Protein AF-A0A948W280-F1 (afdb_monomer_lite)

pLDDT: mean 91.36, std 9.31, range [51.38, 97.56]

Sequence (63 aa):
MPRDRDRALEVKERNIGDAVAHNARVVAYLCPLCVLNLRKVSSAAGLDNYHIIELVERTLPAE

Secondary structure (DSSP, 8-state):
-GGGHHHHHHHHHHHHHHHHHTT-SEEEES-HHHHHHHHHHHHHTT-EEEEHHHHHHTTSPP-

Foldseek 3Di:
DVPCPVVVVVVLCVVLVVCVVVVHQEDEDQDPVCCVVNVVVNVVSNHHYYHPVRVVVVVDDDD

Radius of gyration: 13.56 Å; chains: 1; bounding box: 42×24×28 Å

Structure (mmCIF, N/CA/C/O backbone):
data_AF-A0A948W280-F1
#
_entry.id   AF-A0A948W280-F1
#
loop_
_atom_site.group_PDB
_atom_site.id
_atom_site.type_symbol
_atom_site.label_atom_id
_atom_site.label_alt_id
_atom_site.label_comp_id
_atom_site.label_asym_id
_atom_site.label_entity_id
_atom_site.label_seq_id
_atom_site.pdbx_PDB_ins_code
_atom_site.Cartn_x
_atom_site.Cartn_y
_atom_site.Cartn_z
_atom_site.occupancy
_atom_site.B_iso_or_equiv
_atom_site.auth_seq_id
_atom_site.auth_comp_id
_atom_site.auth_asym_id
_atom_site.auth_atom_id
_atom_site.pdbx_PDB_model_num
ATOM 1 N N . MET A 1 1 ? 21.226 10.033 -6.229 1.00 51.38 1 MET A N 1
ATOM 2 C CA . MET A 1 1 ? 22.120 9.374 -7.207 1.00 51.38 1 MET A CA 1
ATOM 3 C C . MET A 1 1 ? 21.264 8.554 -8.167 1.00 51.38 1 MET A C 1
ATOM 5 O O . MET A 1 1 ? 20.378 7.865 -7.683 1.00 51.38 1 MET A O 1
ATOM 9 N N . PRO A 1 2 ? 21.517 8.585 -9.485 1.00 58.25 2 PRO A N 1
ATOM 10 C CA . PRO A 1 2 ? 20.834 7.739 -10.478 1.00 58.25 2 PRO A CA 1
ATOM 11 C C . PRO A 1 2 ? 20.987 6.220 -10.247 1.00 58.25 2 PRO A C 1
ATOM 13 O O . PRO A 1 2 ? 20.285 5.438 -10.872 1.00 58.25 2 PRO A O 1
ATOM 16 N N . ARG A 1 3 ? 21.901 5.812 -9.353 1.00 58.75 3 ARG A N 1
ATOM 17 C CA . ARG A 1 3 ? 22.368 4.432 -9.155 1.00 58.75 3 ARG A CA 1
ATOM 18 C C . ARG A 1 3 ? 21.378 3.450 -8.522 1.00 58.75 3 ARG A C 1
ATOM 20 O O . ARG A 1 3 ? 21.600 2.260 -8.662 1.00 58.75 3 ARG A O 1
ATOM 27 N N . ASP A 1 4 ? 20.296 3.907 -7.894 1.00 79.56 4 ASP A N 1
ATOM 28 C CA . ASP A 1 4 ? 19.352 3.004 -7.206 1.00 79.56 4 ASP A CA 1
ATOM 29 C C . ASP A 1 4 ? 17.952 2.989 -7.826 1.00 79.56 4 ASP A C 1
ATOM 31 O O . ASP A 1 4 ? 17.015 2.463 -7.228 1.00 79.56 4 ASP A O 1
ATOM 35 N N . ARG A 1 5 ? 17.773 3.576 -9.017 1.00 83.50 5 ARG A N 1
ATOM 36 C CA . ARG A 1 5 ? 16.454 3.624 -9.662 1.00 83.50 5 ARG A CA 1
ATOM 37 C C . ARG A 1 5 ? 15.946 2.2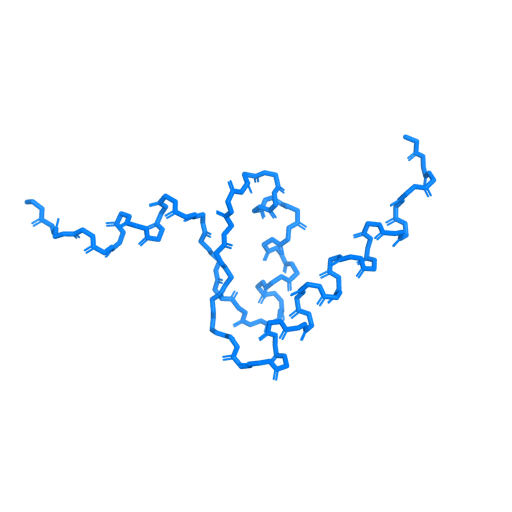26 -10.010 1.00 83.50 5 ARG A C 1
ATOM 39 O O . ARG A 1 5 ? 14.788 1.937 -9.728 1.00 83.50 5 ARG A O 1
ATOM 46 N N . ASP A 1 6 ? 16.806 1.377 -10.560 1.00 88.62 6 ASP A N 1
ATOM 47 C CA . ASP A 1 6 ? 16.431 0.023 -10.983 1.00 88.62 6 ASP A CA 1
ATOM 48 C C . ASP A 1 6 ? 16.126 -0.857 -9.771 1.00 88.62 6 ASP A C 1
ATOM 50 O O . ASP A 1 6 ? 15.062 -1.462 -9.690 1.00 88.62 6 ASP A O 1
ATOM 54 N N . ARG A 1 7 ? 16.974 -0.786 -8.738 1.00 89.19 7 ARG A N 1
ATOM 55 C CA . ARG A 1 7 ? 16.715 -1.432 -7.445 1.00 89.19 7 ARG A CA 1
ATOM 56 C C . ARG A 1 7 ? 15.408 -0.951 -6.812 1.00 89.19 7 ARG A C 1
ATOM 58 O O . ARG A 1 7 ? 14.664 -1.739 -6.235 1.00 89.19 7 ARG A O 1
ATOM 65 N N . ALA A 1 8 ? 15.116 0.346 -6.895 1.00 87.81 8 ALA A N 1
ATOM 66 C CA . ALA A 1 8 ? 13.862 0.886 -6.390 1.00 87.81 8 ALA A CA 1
ATOM 67 C C . ALA A 1 8 ? 12.656 0.371 -7.187 1.00 87.81 8 ALA A C 1
ATOM 69 O O . ALA A 1 8 ? 11.602 0.184 -6.590 1.00 87.81 8 ALA A O 1
ATOM 70 N N . LEU A 1 9 ? 12.783 0.140 -8.497 1.00 89.12 9 LEU A N 1
ATOM 71 C CA . LEU A 1 9 ? 11.726 -0.466 -9.311 1.00 89.12 9 LEU A CA 1
ATOM 72 C C . LEU A 1 9 ? 11.512 -1.938 -8.944 1.00 89.12 9 LEU A C 1
ATOM 74 O O . LEU A 1 9 ? 10.382 -2.298 -8.621 1.00 89.12 9 LEU A O 1
ATOM 78 N N . GLU A 1 10 ? 12.579 -2.736 -8.854 1.00 91.81 10 GLU A N 1
ATOM 79 C CA . GLU A 1 10 ? 12.498 -4.146 -8.438 1.00 91.81 10 GLU A CA 1
ATOM 80 C C . GLU A 1 10 ? 11.816 -4.308 -7.075 1.00 91.81 10 GLU A C 1
ATOM 82 O O . GLU A 1 10 ? 10.9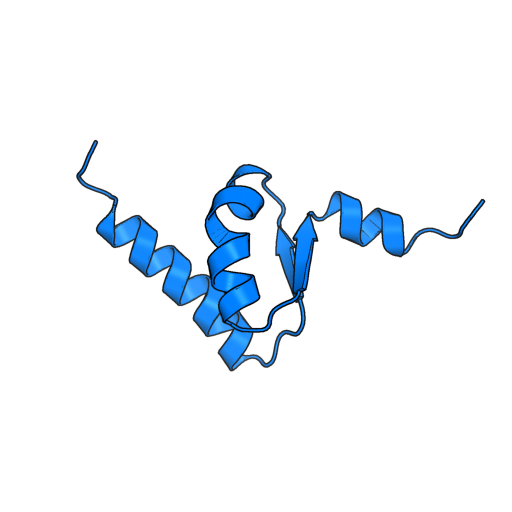44 -5.157 -6.894 1.00 91.81 10 GLU A O 1
ATOM 87 N N . VAL A 1 11 ? 12.172 -3.467 -6.098 1.00 89.69 11 VAL A N 1
ATOM 88 C CA . VAL A 1 11 ? 11.552 -3.519 -4.766 1.00 89.69 11 VAL A CA 1
ATOM 89 C C . VAL A 1 11 ? 10.055 -3.208 -4.834 1.00 89.69 11 VAL A C 1
ATOM 91 O O . VAL A 1 11 ? 9.274 -3.843 -4.124 1.00 89.69 11 VAL A O 1
ATOM 94 N N . LYS A 1 12 ? 9.632 -2.256 -5.676 1.00 91.00 12 LYS A N 1
ATOM 95 C CA . LYS A 1 12 ? 8.205 -1.945 -5.850 1.00 91.00 12 LYS A CA 1
ATOM 96 C C . LYS A 1 12 ? 7.457 -3.123 -6.457 1.00 91.00 12 LYS A C 1
ATOM 98 O O . LYS A 1 12 ? 6.415 -3.501 -5.930 1.00 91.00 12 LYS A O 1
ATOM 103 N N . GLU A 1 13 ? 7.988 -3.685 -7.537 1.00 92.19 13 GLU A N 1
ATOM 104 C CA . GLU A 1 13 ? 7.376 -4.813 -8.238 1.00 92.19 13 GLU A CA 1
ATOM 105 C C . GLU A 1 13 ? 7.254 -6.023 -7.322 1.00 92.19 13 GLU A C 1
ATOM 107 O O . GLU A 1 13 ? 6.171 -6.591 -7.219 1.00 92.19 13 GLU A O 1
ATOM 112 N N . ARG A 1 14 ? 8.309 -6.351 -6.567 1.00 93.00 14 ARG A N 1
ATOM 113 C CA . ARG A 1 14 ? 8.272 -7.446 -5.595 1.00 93.00 14 ARG A CA 1
ATOM 114 C C . ARG A 1 14 ? 7.202 -7.232 -4.527 1.00 93.00 14 ARG A C 1
ATOM 116 O O . ARG A 1 14 ? 6.444 -8.150 -4.244 1.00 93.00 14 ARG A O 1
ATOM 123 N N . ASN A 1 15 ? 7.126 -6.037 -3.940 1.00 90.06 15 ASN A N 1
ATOM 124 C CA . ASN A 1 15 ? 6.175 -5.766 -2.859 1.00 90.06 15 ASN A CA 1
ATOM 125 C C . ASN A 1 15 ? 4.713 -5.844 -3.331 1.00 90.06 15 ASN A C 1
ATOM 127 O O . ASN A 1 15 ? 3.859 -6.316 -2.587 1.00 90.06 15 ASN A O 1
ATOM 131 N N . ILE A 1 16 ? 4.413 -5.374 -4.547 1.00 94.56 16 ILE A N 1
ATOM 132 C CA . ILE A 1 16 ? 3.055 -5.460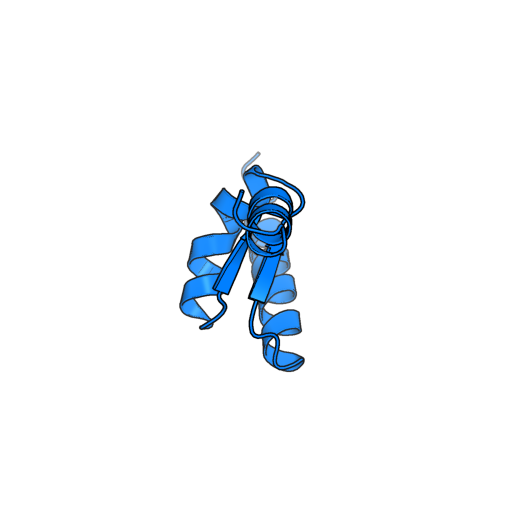 -5.106 1.00 94.56 16 ILE A CA 1
ATOM 133 C C . ILE A 1 16 ? 2.759 -6.877 -5.608 1.00 94.56 16 ILE A C 1
ATOM 135 O O . ILE A 1 16 ? 1.669 -7.388 -5.372 1.00 94.56 16 ILE A O 1
ATOM 139 N N . GLY A 1 17 ? 3.728 -7.530 -6.252 1.00 95.94 17 GLY A N 1
ATOM 140 C CA . GLY A 1 17 ? 3.592 -8.899 -6.744 1.00 95.94 17 GLY A CA 1
ATOM 141 C C . GLY A 1 17 ? 3.304 -9.897 -5.626 1.00 95.94 17 GLY A C 1
ATOM 142 O O . GLY A 1 17 ? 2.431 -10.742 -5.788 1.00 95.94 17 GLY A O 1
ATOM 143 N N . ASP A 1 18 ? 3.964 -9.752 -4.476 1.00 95.94 18 ASP A N 1
ATOM 144 C CA . ASP A 1 18 ? 3.704 -10.561 -3.281 1.00 95.94 18 ASP A CA 1
ATOM 145 C C . ASP A 1 18 ? 2.260 -10.385 -2.778 1.00 95.94 18 ASP A C 1
ATOM 147 O O . ASP A 1 18 ? 1.534 -11.361 -2.591 1.00 95.94 18 ASP A O 1
ATOM 151 N N . ALA A 1 19 ? 1.789 -9.136 -2.673 1.00 95.81 19 ALA A N 1
ATOM 152 C CA . ALA A 1 19 ? 0.413 -8.845 -2.274 1.00 95.81 19 ALA A CA 1
ATOM 153 C C . ALA A 1 19 ? -0.614 -9.495 -3.221 1.00 95.81 19 ALA A C 1
ATOM 155 O O . ALA A 1 19 ? -1.574 -10.118 -2.763 1.00 95.81 19 ALA A O 1
ATOM 156 N N . VAL A 1 20 ? -0.393 -9.403 -4.537 1.00 96.44 20 VAL A N 1
ATOM 157 C CA . VAL A 1 20 ? -1.262 -10.030 -5.546 1.00 96.44 20 VAL A CA 1
ATOM 158 C C . VAL A 1 20 ? -1.215 -11.557 -5.452 1.00 96.44 20 VAL A C 1
ATOM 160 O O . VAL A 1 20 ? -2.266 -12.196 -5.456 1.00 96.44 20 VAL A O 1
ATOM 163 N N . ALA A 1 21 ? -0.024 -12.151 -5.321 1.00 97.56 21 ALA A N 1
ATOM 164 C CA . ALA A 1 21 ? 0.152 -13.602 -5.217 1.00 97.56 21 ALA A CA 1
ATOM 165 C C . ALA A 1 21 ? -0.581 -14.199 -4.004 1.00 97.56 21 ALA A C 1
ATOM 167 O O . ALA A 1 21 ? -1.048 -15.338 -4.049 1.00 97.56 21 ALA A O 1
ATOM 168 N N . HIS A 1 22 ? -0.731 -13.408 -2.941 1.00 96.94 22 HIS A N 1
ATOM 169 C CA . HIS A 1 22 ? -1.456 -13.777 -1.730 1.00 96.94 22 HIS A CA 1
ATOM 170 C C . HIS A 1 22 ? -2.930 -13.336 -1.715 1.00 96.94 22 HIS A C 1
ATOM 172 O O . HIS A 1 22 ? -3.580 -13.429 -0.674 1.00 96.94 22 HIS A O 1
ATOM 178 N N . ASN A 1 23 ? -3.490 -12.917 -2.857 1.00 96.44 23 ASN A N 1
ATOM 179 C CA . ASN A 1 23 ? -4.880 -12.458 -2.997 1.00 96.44 23 ASN A CA 1
ATOM 180 C C . ASN A 1 23 ? -5.242 -11.317 -2.033 1.00 96.44 23 ASN A C 1
ATOM 182 O O . ASN A 1 23 ? -6.376 -11.229 -1.548 1.00 96.44 23 ASN A O 1
ATOM 186 N N . ALA A 1 24 ? -4.281 -10.443 -1.728 1.00 97.31 24 ALA A N 1
ATOM 187 C CA . ALA A 1 24 ? -4.573 -9.250 -0.957 1.00 97.31 24 ALA A CA 1
ATOM 188 C C . ALA A 1 24 ? -5.607 -8.397 -1.705 1.00 97.31 24 ALA A C 1
ATOM 190 O O . ALA A 1 24 ? -5.543 -8.234 -2.919 1.00 97.31 24 ALA A O 1
ATOM 191 N N . ARG A 1 25 ? -6.554 -7.823 -0.963 1.00 96.12 25 ARG A N 1
ATOM 192 C CA . ARG A 1 25 ? -7.492 -6.821 -1.492 1.00 96.12 25 ARG A CA 1
ATOM 193 C C . ARG A 1 25 ? -6.969 -5.395 -1.311 1.00 96.12 25 ARG A C 1
ATOM 195 O O . ARG A 1 25 ? -7.320 -4.495 -2.063 1.00 96.12 25 ARG A O 1
ATOM 202 N N . VAL A 1 26 ? -6.154 -5.195 -0.280 1.00 95.62 26 VAL A N 1
ATOM 203 C CA . VAL A 1 26 ? -5.753 -3.889 0.238 1.00 95.62 26 VAL A CA 1
ATOM 204 C C . VAL A 1 26 ? -4.256 -3.897 0.520 1.00 95.62 26 VAL A C 1
ATOM 206 O O . VAL A 1 26 ? -3.743 -4.852 1.103 1.00 95.62 26 VAL A O 1
ATOM 209 N N . VAL A 1 27 ? -3.579 -2.794 0.202 1.00 95.94 27 VAL A N 1
ATOM 210 C CA . VAL A 1 27 ? -2.243 -2.475 0.713 1.00 95.94 27 VAL A CA 1
ATOM 211 C C . VAL A 1 27 ? -2.354 -1.334 1.720 1.00 95.94 27 VAL A C 1
ATOM 213 O O . VAL A 1 27 ? -2.803 -0.233 1.391 1.00 95.94 27 VAL A O 1
ATOM 216 N N . ALA A 1 28 ? -1.920 -1.600 2.953 1.00 96.06 28 ALA A N 1
ATOM 217 C CA . ALA A 1 28 ? -1.825 -0.604 4.011 1.00 96.06 28 ALA A CA 1
ATOM 218 C C . ALA A 1 28 ? -0.387 -0.077 4.132 1.00 96.06 28 ALA A C 1
ATOM 220 O O . ALA A 1 28 ? 0.574 -0.847 4.181 1.00 96.06 28 ALA A O 1
ATOM 221 N N . TYR A 1 29 ? -0.232 1.243 4.204 1.00 96.06 29 TYR A N 1
ATOM 222 C CA . TYR A 1 29 ? 1.068 1.907 4.265 1.00 96.06 29 TYR A CA 1
ATOM 223 C C . TYR A 1 29 ? 1.314 2.534 5.633 1.00 96.06 29 TYR A C 1
ATOM 225 O O . TYR A 1 29 ? 0.473 3.264 6.149 1.00 96.06 29 TYR A O 1
ATOM 233 N N . LEU A 1 30 ? 2.519 2.335 6.167 1.00 96.44 30 LEU A N 1
ATOM 234 C CA . LEU A 1 30 ? 2.989 3.020 7.378 1.00 96.44 30 LEU A CA 1
ATOM 235 C C . LEU A 1 30 ? 3.719 4.339 7.080 1.00 96.44 30 LEU A C 1
ATOM 237 O O . LEU A 1 30 ? 4.003 5.110 7.988 1.00 96.44 30 LEU A O 1
ATOM 241 N N . CYS A 1 31 ? 4.083 4.577 5.816 1.00 95.25 31 CYS A N 1
ATOM 242 C CA . CYS A 1 31 ? 4.896 5.715 5.406 1.00 95.25 31 CYS A CA 1
ATOM 243 C C . CYS A 1 31 ? 4.187 6.519 4.304 1.00 95.25 31 CYS A C 1
ATOM 245 O O . CYS A 1 31 ? 3.868 5.946 3.255 1.00 95.25 31 CYS A O 1
ATOM 247 N N . PRO A 1 32 ? 4.019 7.845 4.467 1.00 93.69 32 PRO A N 1
ATOM 248 C CA . PRO A 1 32 ? 3.421 8.702 3.442 1.00 93.69 32 PRO A CA 1
ATOM 249 C C . PRO A 1 32 ? 4.168 8.667 2.103 1.00 93.69 32 PRO A C 1
ATOM 251 O O . PRO A 1 32 ? 3.549 8.693 1.040 1.00 93.69 32 PRO A O 1
ATOM 254 N N . LEU A 1 33 ? 5.500 8.535 2.123 1.00 93.56 33 LEU A N 1
ATOM 255 C CA . LEU A 1 33 ? 6.278 8.399 0.889 1.00 93.56 33 LEU A CA 1
ATOM 256 C C . LEU A 1 33 ? 5.979 7.079 0.171 1.00 93.56 33 LEU A C 1
ATOM 258 O O . LEU A 1 33 ? 5.934 7.059 -1.057 1.00 93.56 33 LEU A O 1
ATOM 262 N N . CYS A 1 34 ? 5.713 5.992 0.903 1.00 92.81 34 CYS A N 1
ATOM 263 C CA . CYS A 1 34 ? 5.294 4.729 0.295 1.00 92.81 34 CYS A CA 1
ATOM 264 C C . CYS A 1 34 ? 3.934 4.868 -0.388 1.00 92.81 34 CYS A C 1
ATOM 266 O O . CYS A 1 34 ? 3.798 4.402 -1.516 1.00 92.81 34 CYS A O 1
ATOM 268 N N . VAL A 1 35 ? 2.977 5.578 0.224 1.00 94.19 35 VAL A N 1
ATOM 269 C CA . VAL A 1 35 ? 1.686 5.886 -0.417 1.00 94.19 35 VAL A CA 1
ATOM 270 C C . VAL A 1 35 ? 1.924 6.587 -1.753 1.00 94.19 35 VAL A C 1
ATOM 272 O O . VAL A 1 35 ? 1.463 6.124 -2.794 1.00 94.19 35 VAL A O 1
ATOM 275 N N . LEU A 1 36 ? 2.701 7.674 -1.762 1.00 92.69 36 LEU A N 1
ATOM 276 C CA . LEU A 1 36 ? 2.964 8.440 -2.985 1.00 92.69 36 LEU A CA 1
ATOM 277 C C . LEU A 1 36 ? 3.663 7.607 -4.068 1.00 92.69 36 LEU A C 1
ATOM 279 O O . LEU A 1 36 ? 3.366 7.765 -5.255 1.00 92.69 36 LEU A O 1
ATOM 283 N N . ASN A 1 37 ? 4.573 6.723 -3.660 1.00 92.00 37 ASN A N 1
ATOM 284 C CA . ASN A 1 37 ? 5.458 5.993 -4.561 1.00 92.00 37 ASN A CA 1
ATOM 285 C C . ASN A 1 37 ? 4.861 4.678 -5.092 1.00 92.00 37 ASN A C 1
ATOM 287 O O . ASN A 1 37 ? 5.242 4.241 -6.181 1.00 92.00 37 ASN A O 1
ATOM 291 N N . LEU A 1 38 ? 3.958 4.048 -4.332 1.00 93.62 38 LEU A N 1
ATOM 292 C CA . LEU A 1 38 ? 3.394 2.726 -4.629 1.00 93.62 38 LEU A CA 1
ATOM 293 C C . LEU A 1 38 ? 1.925 2.765 -5.041 1.00 93.62 38 LEU A C 1
ATOM 295 O O . LEU A 1 38 ? 1.531 1.896 -5.816 1.00 93.62 38 LEU A O 1
ATOM 299 N N . ARG A 1 39 ? 1.131 3.762 -4.611 1.00 94.88 39 ARG A N 1
ATOM 300 C CA . ARG A 1 39 ? -0.329 3.759 -4.837 1.00 94.88 39 ARG A CA 1
ATOM 301 C C . ARG A 1 39 ? -0.714 3.534 -6.294 1.00 94.88 39 ARG A C 1
ATOM 303 O O . ARG A 1 39 ? -1.620 2.773 -6.570 1.00 94.88 39 ARG A O 1
ATOM 310 N N . LYS A 1 40 ? 0.006 4.146 -7.243 1.00 94.56 40 LYS A N 1
ATOM 311 C CA . LYS A 1 40 ? -0.309 4.019 -8.675 1.00 94.56 40 LYS A CA 1
ATOM 312 C C . LYS A 1 40 ? -0.116 2.589 -9.180 1.00 94.56 40 LYS A C 1
ATOM 314 O O . LYS A 1 40 ? -0.954 2.092 -9.917 1.00 94.56 40 LYS A O 1
ATOM 319 N N . VAL A 1 41 ? 0.984 1.948 -8.783 1.00 94.06 41 VAL A N 1
ATOM 320 C CA . VAL A 1 41 ? 1.313 0.574 -9.193 1.00 94.06 41 VAL A CA 1
ATOM 321 C C . VAL A 1 41 ? 0.373 -0.416 -8.507 1.00 94.06 41 VAL A C 1
ATOM 323 O O . VAL A 1 41 ? -0.159 -1.309 -9.149 1.00 94.06 41 VAL A O 1
ATOM 326 N N . SER A 1 42 ? 0.106 -0.194 -7.222 1.00 96.00 42 SER A N 1
ATOM 327 C CA . SER A 1 42 ? -0.850 -0.959 -6.424 1.00 96.00 42 SER A CA 1
ATOM 328 C C . SER A 1 42 ? -2.274 -0.891 -6.999 1.00 96.00 42 SER A C 1
ATOM 330 O O . SER A 1 42 ? -2.880 -1.925 -7.264 1.00 96.00 42 SER A O 1
ATOM 332 N N . SER A 1 43 ? -2.782 0.308 -7.318 1.00 96.31 43 SER A N 1
ATOM 333 C CA . SER A 1 43 ? -4.089 0.470 -7.975 1.00 96.31 43 SER A CA 1
ATOM 334 C C . SER A 1 43 ? -4.136 -0.181 -9.359 1.00 96.31 43 SER A C 1
ATOM 336 O O . SER A 1 43 ? -5.149 -0.775 -9.713 1.00 96.31 43 SER A O 1
ATOM 338 N N . ALA A 1 44 ? -3.053 -0.105 -10.142 1.00 95.75 44 ALA A N 1
ATOM 339 C CA . ALA A 1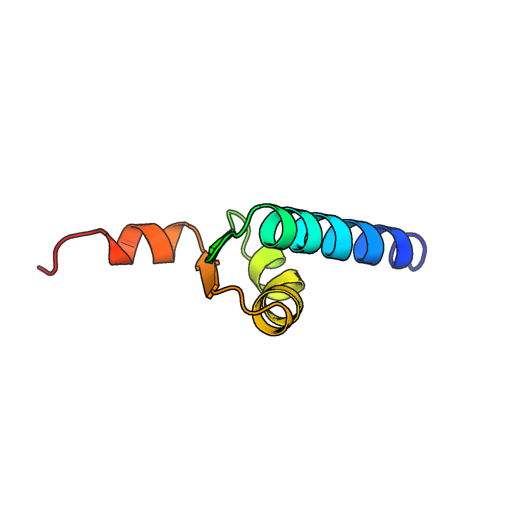 44 ? -2.977 -0.777 -11.442 1.00 95.75 44 ALA A CA 1
ATOM 340 C C . ALA A 1 44 ? -3.033 -2.311 -11.320 1.00 95.75 44 ALA A C 1
ATOM 342 O O . ALA A 1 44 ? -3.504 -2.976 -12.237 1.00 95.75 44 ALA A O 1
ATOM 343 N N . ALA A 1 45 ? -2.602 -2.860 -10.181 1.00 95.88 45 ALA A N 1
ATOM 344 C CA . ALA A 1 45 ? -2.734 -4.272 -9.834 1.00 95.88 45 ALA A CA 1
ATOM 345 C C . ALA A 1 45 ? -4.101 -4.632 -9.210 1.00 95.88 45 ALA A C 1
ATOM 347 O O . ALA A 1 45 ? -4.288 -5.761 -8.766 1.00 95.88 45 ALA A O 1
ATOM 348 N N . GLY A 1 46 ? -5.057 -3.695 -9.166 1.00 96.62 46 GLY A N 1
ATOM 349 C CA . GLY A 1 46 ? -6.401 -3.920 -8.624 1.00 96.62 46 GLY A CA 1
ATOM 350 C C . GLY A 1 46 ? -6.492 -3.888 -7.096 1.00 96.62 46 GLY A C 1
ATOM 351 O O . GLY A 1 46 ? -7.490 -4.345 -6.546 1.00 96.62 46 GLY A O 1
ATOM 352 N N . LEU A 1 47 ? -5.471 -3.365 -6.410 1.00 96.94 47 LEU A N 1
ATOM 353 C CA . LEU A 1 47 ? -5.429 -3.283 -4.950 1.00 96.94 47 LEU A CA 1
ATOM 354 C C . LEU A 1 47 ? -5.948 -1.927 -4.457 1.00 96.94 47 LEU A C 1
ATOM 356 O O . LEU A 1 47 ? -5.572 -0.873 -4.986 1.00 96.94 47 LEU A O 1
ATOM 360 N N . ASP A 1 48 ? -6.741 -1.946 -3.387 1.00 96.25 48 ASP A N 1
ATOM 361 C CA . ASP A 1 48 ? -7.130 -0.750 -2.637 1.00 96.25 48 ASP A CA 1
ATOM 362 C C . ASP A 1 48 ? -5.947 -0.232 -1.800 1.00 96.25 48 ASP A C 1
ATOM 364 O O . ASP A 1 48 ? -5.059 -0.985 -1.396 1.00 96.25 48 ASP A O 1
ATOM 368 N N . ASN A 1 49 ? -5.901 1.077 -1.550 1.00 96.56 49 ASN A N 1
ATOM 369 C CA . ASN A 1 49 ? -4.727 1.742 -0.983 1.00 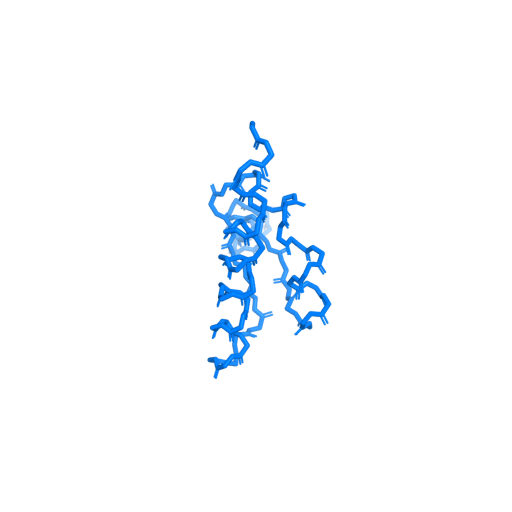96.56 49 ASN A CA 1
ATOM 370 C C . ASN A 1 49 ? -5.121 2.600 0.213 1.00 96.56 49 ASN A C 1
ATOM 372 O O . ASN A 1 49 ? -5.860 3.563 0.029 1.00 96.56 49 ASN A O 1
ATOM 376 N N . TYR A 1 50 ? -4.558 2.317 1.389 1.00 96.19 50 TYR A N 1
ATOM 377 C CA . TYR A 1 50 ? -4.810 3.114 2.593 1.00 96.19 50 TYR A CA 1
ATOM 378 C C . TYR A 1 50 ? -3.518 3.428 3.334 1.00 96.19 50 TYR A C 1
ATOM 380 O O . TYR A 1 50 ? -2.666 2.560 3.531 1.00 96.19 50 TYR A O 1
ATOM 388 N N . HIS A 1 51 ? -3.369 4.663 3.808 1.00 96.88 51 HIS A N 1
ATOM 389 C CA . HIS A 1 51 ? -2.440 4.890 4.912 1.00 96.88 51 HIS A CA 1
ATOM 390 C C . HIS A 1 51 ? -3.014 4.242 6.180 1.00 96.88 51 HIS A C 1
ATOM 392 O O . HIS A 1 51 ? -4.231 4.205 6.347 1.00 96.88 51 HIS A O 1
ATOM 398 N N . ILE A 1 52 ? -2.167 3.754 7.089 1.00 96.44 52 ILE A N 1
ATOM 399 C CA . ILE A 1 52 ? -2.631 3.066 8.303 1.00 96.44 52 ILE A CA 1
ATOM 400 C C . ILE A 1 52 ? -3.578 3.931 9.144 1.00 96.44 52 ILE A C 1
ATOM 402 O O . ILE A 1 52 ? -4.542 3.418 9.691 1.00 96.44 52 ILE A O 1
ATOM 406 N N . ILE A 1 53 ? -3.345 5.245 9.178 1.00 95.75 53 ILE A N 1
ATOM 407 C CA . ILE A 1 53 ? -4.228 6.203 9.860 1.00 95.75 53 ILE A CA 1
ATOM 408 C C . ILE A 1 53 ? -5.634 6.171 9.244 1.00 95.75 53 ILE A C 1
ATOM 410 O O . ILE A 1 53 ? -6.593 5.959 9.970 1.00 95.75 53 ILE A O 1
ATOM 414 N N . GLU A 1 54 ? -5.751 6.273 7.915 1.00 94.44 54 GLU A N 1
ATOM 415 C CA . GLU A 1 54 ? -7.047 6.224 7.218 1.00 94.44 54 GLU A CA 1
ATOM 416 C C . GLU A 1 54 ? -7.751 4.877 7.438 1.00 94.44 54 GLU A C 1
ATOM 418 O O . GLU A 1 54 ? -8.964 4.817 7.637 1.00 94.44 54 GLU A O 1
ATOM 423 N N . LEU A 1 55 ? -6.988 3.778 7.414 1.00 93.75 55 LEU A N 1
ATOM 424 C CA . LEU A 1 55 ? -7.540 2.451 7.666 1.00 93.75 55 LEU A CA 1
ATOM 425 C C . LEU A 1 55 ? -8.128 2.358 9.078 1.00 93.75 55 LEU A C 1
ATOM 427 O O . LEU A 1 55 ? -9.218 1.820 9.240 1.00 93.75 55 LEU A O 1
ATOM 431 N N . VAL A 1 56 ? 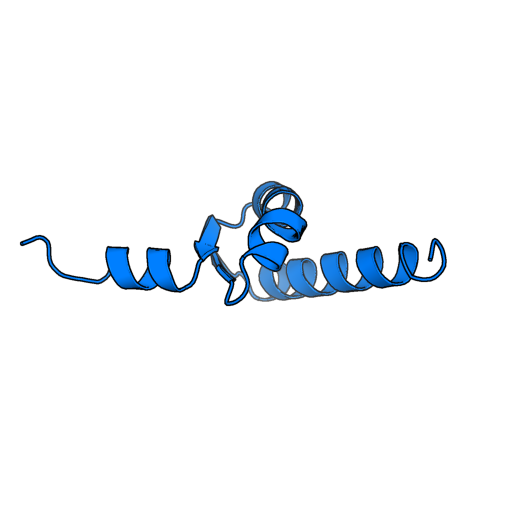-7.429 2.897 10.080 1.00 94.81 56 VAL A N 1
ATOM 432 C CA . VAL A 1 56 ? -7.905 2.925 11.468 1.00 94.81 56 VAL A CA 1
ATOM 433 C C . VAL A 1 56 ? -9.124 3.834 11.603 1.00 94.81 56 VAL A C 1
ATOM 435 O O . VAL A 1 56 ? -10.121 3.395 12.167 1.00 94.81 56 VAL A O 1
ATOM 438 N N . GLU A 1 57 ? -9.106 5.040 11.033 1.00 94.81 57 GLU A N 1
ATOM 439 C CA . GLU A 1 57 ? -10.244 5.974 11.068 1.00 94.81 57 GLU A CA 1
ATOM 440 C C . GLU A 1 57 ? -11.534 5.337 10.531 1.00 94.81 57 GLU A C 1
ATOM 442 O O . GLU A 1 57 ? -12.593 5.491 11.130 1.00 94.81 57 GLU A O 1
ATOM 447 N N . ARG A 1 58 ? -11.447 4.534 9.462 1.00 91.31 58 ARG A N 1
ATOM 448 C CA . ARG A 1 58 ? -12.597 3.802 8.892 1.00 91.31 58 ARG A CA 1
ATOM 449 C C . ARG A 1 58 ? -13.170 2.717 9.808 1.00 91.31 58 ARG A C 1
ATOM 451 O O . ARG A 1 58 ? -14.296 2.280 9.585 1.00 91.31 58 ARG A O 1
ATOM 458 N N . THR A 1 59 ? -12.391 2.239 10.776 1.00 92.06 59 THR A N 1
ATOM 459 C CA . THR A 1 59 ? -12.829 1.221 11.746 1.00 92.06 59 THR A CA 1
ATOM 460 C C . THR A 1 59 ? -13.410 1.818 13.018 1.00 92.06 59 THR A C 1
ATOM 462 O O . THR A 1 59 ? -14.037 1.093 13.792 1.00 92.06 59 THR A O 1
ATOM 465 N N . LEU A 1 60 ? -13.205 3.117 13.246 1.00 93.06 60 LEU A N 1
ATOM 466 C CA . LEU A 1 60 ? -13.768 3.790 14.404 1.00 93.06 60 LEU A CA 1
ATOM 467 C C . LEU A 1 60 ? -15.281 3.995 14.202 1.00 93.06 60 LEU A C 1
ATOM 469 O O . LEU A 1 60 ? -15.728 4.198 13.069 1.00 93.06 60 LEU A O 1
ATOM 473 N N . PRO A 1 61 ? -16.091 3.921 15.273 1.00 89.69 61 PRO A N 1
ATOM 474 C CA . PRO A 1 61 ? -17.512 4.243 15.196 1.00 89.69 61 PRO A CA 1
ATOM 475 C C . PRO A 1 61 ? -17.715 5.681 14.708 1.00 89.69 61 PRO A C 1
ATOM 477 O O . PRO A 1 61 ? -16.935 6.564 15.057 1.00 89.69 61 PRO A O 1
ATOM 480 N N . ALA A 1 62 ? -18.777 5.921 13.937 1.00 80.12 62 ALA A N 1
ATOM 481 C CA . ALA A 1 62 ? -19.224 7.284 13.676 1.00 80.12 62 ALA A CA 1
ATOM 482 C C . ALA A 1 62 ? -19.750 7.886 14.990 1.00 80.12 62 ALA A C 1
ATOM 484 O O . ALA A 1 62 ? -20.614 7.279 15.627 1.00 80.12 62 ALA A O 1
ATOM 485 N N . GLU A 1 63 ? -19.194 9.028 15.393 1.00 67.50 63 GLU A N 1
ATOM 486 C CA . GLU A 1 63 ? -19.710 9.853 16.496 1.00 67.50 63 GLU A CA 1
ATOM 487 C C . GLU A 1 63 ? -20.992 10.596 16.098 1.00 67.50 63 GLU A C 1
ATOM 489 O O . GLU A 1 63 ? -21.097 11.029 14.923 1.00 67.50 63 GLU A O 1
#